Protein AF-A0A2D5QBN6-F1 (afdb_monomer_lite)

Radius of gyration: 26.97 Å; chains: 1; bounding box: 63×39×64 Å

pLDDT: mean 78.32, std 15.39, range [35.25, 95.5]

Structure (mmCIF, N/CA/C/O backbone):
data_AF-A0A2D5QBN6-F1
#
_entry.id   AF-A0A2D5QBN6-F1
#
loop_
_atom_site.group_PDB
_atom_site.id
_atom_site.type_symbol
_atom_site.label_atom_id
_atom_site.label_alt_id
_atom_site.label_comp_id
_atom_site.label_asym_id
_atom_site.label_entity_id
_atom_site.label_seq_id
_atom_site.pdbx_PDB_ins_code
_atom_site.Cartn_x
_atom_site.Cartn_y
_atom_site.Cartn_z
_atom_site.occupancy
_atom_site.B_iso_or_equiv
_atom_site.auth_seq_id
_atom_site.auth_comp_id
_atom_site.auth_asym_id
_atom_site.auth_atom_id
_atom_site.pdbx_PDB_model_num
ATOM 1 N N . MET A 1 1 ? -26.741 -2.143 -7.172 1.00 35.25 1 MET A N 1
ATOM 2 C CA . MET A 1 1 ? -25.968 -3.354 -6.833 1.00 35.25 1 MET A CA 1
ATOM 3 C C . MET A 1 1 ? -24.579 -2.890 -6.438 1.00 35.25 1 MET A C 1
ATOM 5 O O . MET A 1 1 ? -23.772 -2.605 -7.310 1.00 35.25 1 MET A O 1
ATOM 9 N N . VAL A 1 2 ? -24.356 -2.661 -5.142 1.00 39.91 2 VAL A N 1
ATOM 10 C CA . VAL A 1 2 ? -23.016 -2.366 -4.622 1.00 39.91 2 VAL A CA 1
ATOM 11 C C . VAL A 1 2 ? -22.296 -3.702 -4.619 1.00 39.91 2 VAL A C 1
ATOM 13 O O . VAL A 1 2 ? -22.690 -4.612 -3.897 1.00 39.91 2 VAL A O 1
ATOM 16 N N . ASN A 1 3 ? -21.333 -3.853 -5.523 1.00 41.06 3 ASN A N 1
ATOM 17 C CA . ASN A 1 3 ? -20.445 -4.998 -5.522 1.00 41.06 3 ASN A CA 1
ATOM 18 C C . ASN A 1 3 ? -19.573 -4.846 -4.276 1.00 41.06 3 ASN A C 1
ATOM 20 O O . ASN A 1 3 ? -18.602 -4.092 -4.293 1.00 41.06 3 ASN A O 1
ATOM 24 N N . THR A 1 4 ? -19.976 -5.485 -3.180 1.00 43.38 4 THR A N 1
ATOM 25 C CA . THR A 1 4 ? -19.120 -5.714 -2.023 1.00 43.38 4 THR A CA 1
ATOM 26 C C . THR A 1 4 ? -17.995 -6.603 -2.530 1.00 43.38 4 THR A C 1
ATOM 28 O O . THR A 1 4 ? -18.082 -7.828 -2.489 1.00 43.38 4 THR A O 1
ATOM 31 N N . GLN A 1 5 ? -16.965 -5.985 -3.116 1.00 42.16 5 GLN A N 1
ATOM 32 C CA . GLN A 1 5 ? -15.660 -6.610 -3.185 1.00 42.16 5 GLN A CA 1
ATOM 33 C C . GLN A 1 5 ? -15.402 -7.051 -1.752 1.00 42.16 5 GLN A C 1
ATOM 35 O O . GLN A 1 5 ? -15.425 -6.221 -0.847 1.00 42.16 5 GLN A O 1
ATOM 40 N N . SER A 1 6 ? -15.293 -8.357 -1.550 1.00 49.38 6 SER A N 1
ATOM 41 C CA . SER A 1 6 ? -14.799 -8.941 -0.319 1.00 49.38 6 SER A CA 1
ATOM 42 C C . SER A 1 6 ? -13.422 -8.331 -0.085 1.00 49.38 6 SER A C 1
ATOM 44 O O . SER A 1 6 ? -12.423 -8.804 -0.635 1.00 49.38 6 SER A O 1
ATOM 46 N N . ASP A 1 7 ? -13.391 -7.201 0.617 1.00 51.53 7 ASP A N 1
ATOM 47 C CA . ASP A 1 7 ? -12.175 -6.643 1.160 1.00 51.53 7 ASP A CA 1
ATOM 48 C C . ASP A 1 7 ? -11.579 -7.778 1.980 1.00 51.53 7 ASP A C 1
ATOM 50 O O . ASP A 1 7 ? -12.210 -8.314 2.888 1.00 51.53 7 ASP A O 1
ATOM 54 N N . PHE A 1 8 ? -10.420 -8.242 1.530 1.00 59.31 8 PHE A N 1
ATOM 55 C CA . PHE A 1 8 ? -9.675 -9.340 2.115 1.00 59.31 8 PHE A CA 1
ATOM 56 C C . PHE A 1 8 ? -9.167 -8.878 3.484 1.00 59.31 8 PHE A C 1
ATOM 58 O O . PHE A 1 8 ? -8.040 -8.404 3.621 1.00 59.31 8 PHE A O 1
ATOM 65 N N . ILE A 1 9 ? -10.063 -8.894 4.465 1.00 60.00 9 ILE A N 1
ATOM 66 C CA . ILE A 1 9 ? -9.784 -8.652 5.871 1.00 60.00 9 ILE A CA 1
ATOM 67 C C . ILE A 1 9 ? -9.379 -10.021 6.426 1.00 60.00 9 ILE A C 1
ATOM 69 O O . ILE A 1 9 ? -10.203 -10.932 6.414 1.00 60.00 9 ILE A O 1
ATOM 73 N N . PRO A 1 10 ? -8.116 -10.219 6.836 1.00 60.66 10 PRO A N 1
ATOM 74 C CA . PRO A 1 10 ? -7.700 -11.489 7.417 1.00 60.66 10 PRO A CA 1
ATOM 75 C C . PRO A 1 10 ? -8.444 -11.770 8.716 1.00 60.66 10 PRO A C 1
ATOM 77 O O . PRO A 1 10 ? -8.297 -11.022 9.688 1.00 60.66 10 PRO A O 1
ATOM 80 N N . GLU A 1 11 ? -9.140 -12.898 8.756 1.00 64.12 11 GLU A N 1
ATOM 81 C CA . GLU A 1 11 ? -9.871 -13.372 9.933 1.00 64.12 11 GLU A CA 1
ATOM 82 C C . GLU A 1 11 ? -8.925 -14.129 10.885 1.00 64.12 11 GLU A C 1
ATOM 84 O O . GLU A 1 11 ? -9.144 -14.170 12.094 1.00 64.12 11 GLU A O 1
ATOM 89 N N . SER A 1 12 ? -7.826 -14.700 10.362 1.00 75.19 12 SER A N 1
ATOM 90 C CA . SER A 1 12 ? -6.893 -15.532 11.138 1.00 75.19 12 SER A CA 1
ATOM 91 C C . SER A 1 12 ? -5.434 -15.030 11.139 1.00 75.19 12 SER A C 1
ATOM 93 O O . SER A 1 12 ? -4.965 -14.441 10.159 1.00 75.19 12 SER A O 1
ATOM 95 N N . PRO A 1 13 ? -4.648 -15.300 12.207 1.00 75.12 13 PRO A N 1
ATOM 96 C CA . PRO A 1 13 ? -3.222 -14.947 12.267 1.00 75.12 13 PRO A CA 1
ATOM 97 C C . PRO A 1 13 ? -2.380 -15.533 11.122 1.00 75.12 13 PRO A C 1
ATOM 99 O O . PRO A 1 13 ? -1.412 -14.914 10.682 1.00 75.12 13 PRO A O 1
ATOM 102 N N . VAL A 1 14 ? -2.758 -16.710 10.614 1.00 80.62 14 VAL A N 1
ATOM 103 C CA . VAL A 1 14 ? -2.061 -17.391 9.512 1.00 80.62 14 VAL A CA 1
ATOM 104 C C . VAL A 1 14 ? -2.250 -16.637 8.194 1.00 80.62 14 VAL A C 1
ATOM 106 O O . VAL A 1 14 ? -1.293 -16.469 7.441 1.00 80.62 14 VAL A O 1
ATOM 109 N N . GLU A 1 15 ? -3.448 -16.111 7.936 1.00 82.69 15 GLU A N 1
ATOM 110 C CA . GLU A 1 15 ? -3.724 -15.275 6.761 1.00 82.69 15 GLU A CA 1
ATOM 111 C C . GLU A 1 15 ? -2.982 -13.938 6.823 1.00 82.69 15 GLU A C 1
ATOM 113 O O . GLU A 1 15 ? -2.448 -13.487 5.809 1.00 82.69 15 GLU A O 1
ATOM 118 N N . LYS A 1 16 ? -2.875 -13.332 8.017 1.00 81.06 16 LYS A N 1
ATOM 119 C CA . LYS A 1 16 ? -2.063 -12.120 8.244 1.00 81.06 16 LYS A CA 1
ATOM 120 C C . LYS A 1 16 ? -0.600 -12.381 7.918 1.00 81.06 16 LYS A C 1
ATOM 122 O O . LYS A 1 16 ? 0.012 -11.625 7.166 1.00 81.06 16 LYS A O 1
ATOM 127 N N . PHE A 1 17 ? -0.055 -13.477 8.440 1.00 85.81 17 PHE A N 1
ATOM 128 C CA . PHE A 1 17 ? 1.324 -13.868 8.171 1.00 85.81 17 PHE A CA 1
ATOM 129 C C . PHE A 1 17 ? 1.548 -14.145 6.679 1.00 85.81 17 PHE A C 1
ATOM 131 O O . PHE A 1 17 ? 2.539 -13.693 6.107 1.00 85.81 17 PHE A O 1
ATOM 138 N N . GLY A 1 18 ? 0.590 -14.809 6.026 1.00 88.88 18 GLY A N 1
ATOM 139 C CA . GLY A 1 18 ? 0.583 -15.020 4.581 1.00 88.88 18 GLY A CA 1
ATOM 140 C C . GLY A 1 18 ? 0.608 -13.707 3.795 1.00 88.88 18 GLY A C 1
ATOM 141 O O . GLY A 1 18 ? 1.446 -13.542 2.914 1.00 88.88 18 GLY A O 1
ATOM 142 N N . MET A 1 19 ? -0.240 -12.737 4.144 1.00 87.50 19 MET A N 1
ATOM 143 C CA . MET A 1 19 ? -0.250 -11.409 3.517 1.00 87.50 19 MET A CA 1
ATOM 144 C C . MET A 1 19 ? 1.044 -10.637 3.702 1.00 87.50 19 MET A C 1
ATOM 146 O O . MET A 1 19 ? 1.518 -10.017 2.753 1.00 87.50 19 MET A O 1
ATOM 150 N N . ILE A 1 20 ? 1.618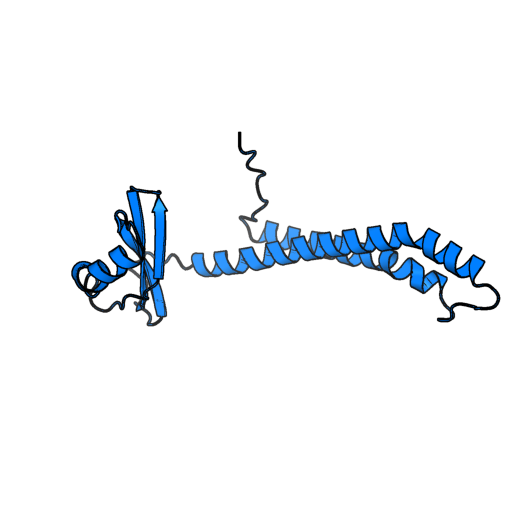 -10.670 4.904 1.00 90.38 20 ILE A N 1
ATOM 151 C CA . ILE A 1 20 ? 2.890 -10.006 5.189 1.00 90.38 20 ILE A CA 1
ATOM 152 C C . ILE A 1 20 ? 4.005 -10.655 4.365 1.00 90.38 20 ILE A C 1
ATOM 154 O O . ILE A 1 20 ? 4.790 -9.944 3.741 1.00 90.38 20 ILE A O 1
ATOM 158 N N . LEU A 1 21 ? 4.049 -11.988 4.298 1.00 93.50 21 LEU A N 1
ATOM 159 C CA . LEU A 1 21 ? 5.055 -12.726 3.536 1.00 93.50 21 LEU A CA 1
ATOM 160 C C . LEU A 1 21 ? 4.921 -12.477 2.029 1.00 93.50 21 LEU A C 1
ATOM 162 O O . LEU A 1 21 ? 5.913 -12.176 1.368 1.00 93.50 21 LEU A O 1
ATOM 166 N N . VAL A 1 22 ? 3.706 -12.548 1.481 1.00 92.56 22 VAL A N 1
ATOM 167 C CA . VAL A 1 22 ? 3.451 -12.266 0.060 1.00 92.56 22 VAL A CA 1
ATOM 168 C C . VAL A 1 22 ? 3.701 -10.786 -0.258 1.00 92.56 22 VAL A C 1
ATOM 170 O O . VAL A 1 22 ? 4.269 -10.465 -1.301 1.00 92.56 22 VAL A O 1
ATOM 173 N N . GLY A 1 23 ? 3.346 -9.870 0.644 1.00 92.94 23 GLY A N 1
ATOM 174 C CA . GLY A 1 23 ? 3.647 -8.446 0.509 1.00 92.94 23 GLY A CA 1
ATOM 175 C C . GLY A 1 23 ? 5.151 -8.168 0.501 1.00 92.94 23 GLY A C 1
ATOM 176 O O . GLY A 1 23 ? 5.634 -7.434 -0.362 1.00 92.94 23 GLY A O 1
ATOM 177 N N . LEU A 1 24 ? 5.907 -8.816 1.393 1.00 94.62 24 LEU A N 1
ATOM 178 C CA . LEU A 1 24 ? 7.368 -8.740 1.435 1.00 94.62 24 LEU A CA 1
ATOM 179 C C . LEU A 1 24 ? 7.994 -9.335 0.171 1.00 94.62 24 LEU A C 1
ATOM 181 O O . LEU A 1 24 ? 8.940 -8.766 -0.365 1.00 94.62 24 LEU A O 1
ATOM 185 N N . PHE A 1 25 ? 7.447 -10.439 -0.342 1.00 94.12 25 PHE A N 1
ATOM 186 C CA . PHE A 1 25 ? 7.868 -11.022 -1.612 1.00 94.12 25 PHE A CA 1
ATOM 187 C C . PHE A 1 25 ? 7.718 -10.024 -2.766 1.00 94.12 25 PHE A C 1
ATOM 189 O O . PHE A 1 25 ? 8.693 -9.768 -3.468 1.00 94.12 25 PHE A O 1
ATOM 196 N N . PHE A 1 26 ? 6.542 -9.410 -2.937 1.00 94.12 26 PHE A N 1
ATOM 197 C CA . PHE A 1 26 ? 6.320 -8.429 -4.007 1.00 94.12 26 PHE A CA 1
ATOM 198 C C . PHE A 1 26 ? 7.173 -7.171 -3.850 1.00 94.12 26 PHE A C 1
ATOM 200 O O . PHE A 1 26 ? 7.673 -6.647 -4.845 1.00 94.12 26 PHE A O 1
ATOM 207 N N . PHE A 1 27 ? 7.382 -6.716 -2.614 1.00 94.81 27 PHE A N 1
ATOM 208 C CA . PHE A 1 27 ? 8.277 -5.602 -2.323 1.00 94.81 27 PHE A CA 1
ATOM 209 C C . PHE A 1 27 ? 9.721 -5.936 -2.721 1.00 94.81 27 PHE A C 1
ATOM 211 O O . PHE A 1 27 ? 10.318 -5.268 -3.558 1.00 94.81 27 PHE A O 1
ATOM 218 N N . CYS A 1 28 ? 10.275 -7.039 -2.221 1.00 94.50 28 CYS A N 1
ATOM 219 C CA . CYS A 1 28 ? 11.638 -7.446 -2.558 1.00 94.50 28 CYS A CA 1
ATOM 220 C C . CYS A 1 28 ? 11.809 -7.740 -4.057 1.00 94.50 28 CYS A C 1
ATOM 222 O O . CYS A 1 28 ? 12.850 -7.422 -4.630 1.00 94.50 28 CYS A O 1
ATOM 224 N N . PHE A 1 29 ? 10.788 -8.300 -4.708 1.00 92.69 29 PHE A N 1
ATOM 225 C CA . PHE A 1 29 ? 10.795 -8.551 -6.146 1.00 92.69 29 PHE A CA 1
ATOM 226 C C . PHE A 1 29 ? 10.733 -7.255 -6.974 1.00 92.69 29 PHE A C 1
ATOM 228 O O . PHE A 1 29 ? 11.269 -7.218 -8.077 1.00 92.69 29 PHE A O 1
ATOM 235 N N . GLY A 1 30 ? 10.150 -6.173 -6.447 1.00 93.06 30 GLY A N 1
ATOM 236 C CA . GLY A 1 30 ? 10.104 -4.853 -7.086 1.00 93.06 30 GLY A CA 1
ATOM 237 C C . GLY A 1 30 ? 11.442 -4.106 -7.108 1.00 93.06 30 GLY A C 1
ATOM 238 O O . GLY A 1 30 ? 11.717 -3.359 -8.052 1.00 93.06 30 GLY A O 1
ATOM 239 N N . LEU A 1 31 ? 12.304 -4.333 -6.113 1.00 93.44 31 LEU A N 1
ATOM 240 C CA . LEU A 1 31 ? 13.605 -3.666 -5.968 1.00 93.44 31 LEU A CA 1
ATOM 241 C C . LEU A 1 31 ? 14.533 -3.758 -7.197 1.00 93.44 31 LEU A C 1
ATOM 243 O O . LEU A 1 31 ? 14.992 -2.702 -7.649 1.00 93.44 31 LEU A O 1
ATOM 247 N N . PRO A 1 32 ? 14.811 -4.938 -7.790 1.00 92.12 32 PRO A N 1
ATOM 248 C CA . PRO A 1 32 ? 15.677 -5.025 -8.967 1.00 92.12 32 PRO A CA 1
ATOM 249 C C . PRO A 1 32 ? 15.153 -4.188 -10.139 1.00 92.12 32 PRO A C 1
ATOM 251 O O . PRO A 1 32 ? 15.938 -3.520 -10.805 1.00 92.12 32 PRO A O 1
ATOM 254 N N . PHE A 1 33 ? 13.833 -4.137 -10.343 1.00 92.25 33 PHE A N 1
ATOM 255 C CA . PHE A 1 33 ? 13.214 -3.333 -11.400 1.00 92.25 33 PHE A CA 1
ATOM 256 C C . PHE A 1 33 ? 13.335 -1.828 -11.146 1.00 92.25 33 PHE A C 1
ATOM 258 O O . PHE A 1 33 ? 13.608 -1.065 -12.072 1.00 92.25 33 PHE A O 1
ATOM 265 N N . THR A 1 34 ? 13.215 -1.390 -9.889 1.00 93.06 34 THR A N 1
ATOM 266 C CA . THR A 1 34 ? 13.467 0.017 -9.530 1.00 93.06 34 THR A CA 1
ATOM 267 C C . THR A 1 34 ? 14.932 0.428 -9.660 1.00 93.06 34 THR A C 1
ATOM 269 O O . THR A 1 34 ? 15.218 1.609 -9.841 1.00 93.06 34 THR A O 1
ATOM 272 N N . MET A 1 35 ? 15.859 -0.533 -9.622 1.00 91.25 35 MET A N 1
ATOM 273 C CA . MET A 1 35 ? 17.293 -0.283 -9.776 1.00 91.25 35 MET A CA 1
ATOM 274 C C . MET A 1 35 ? 17.762 -0.268 -11.237 1.00 91.25 35 MET A C 1
ATOM 276 O O . MET A 1 35 ? 18.868 0.199 -11.494 1.00 91.25 35 MET A O 1
ATOM 280 N N . VAL A 1 36 ? 16.945 -0.707 -12.206 1.00 89.81 36 VAL A N 1
ATOM 281 C CA . VAL A 1 36 ? 17.327 -0.784 -13.634 1.00 89.81 36 VAL A CA 1
ATOM 282 C C . VAL A 1 36 ? 17.893 0.533 -14.185 1.00 89.81 36 VAL A C 1
ATOM 284 O O . VAL A 1 36 ? 18.964 0.489 -14.793 1.00 89.81 36 VAL A O 1
ATOM 287 N N . PRO A 1 37 ? 17.271 1.711 -13.961 1.00 85.44 37 PRO A N 1
ATOM 288 C CA . PRO A 1 37 ? 17.844 2.973 -14.427 1.00 85.44 37 PRO A CA 1
ATOM 289 C C . PRO A 1 37 ? 19.229 3.244 -13.827 1.00 85.44 37 PRO A C 1
ATOM 291 O O . PRO A 1 37 ? 20.126 3.693 -14.527 1.00 85.44 37 PRO A O 1
ATOM 294 N N . PHE A 1 38 ? 19.431 2.917 -12.550 1.00 84.56 38 PHE A N 1
ATOM 295 C CA . PHE A 1 38 ? 20.693 3.140 -11.844 1.00 84.56 38 PHE A CA 1
ATOM 296 C C . PHE A 1 38 ? 21.788 2.153 -12.267 1.00 84.56 38 PHE A C 1
ATOM 298 O O . PHE A 1 38 ? 22.948 2.535 -12.376 1.00 84.56 38 PHE A O 1
ATOM 305 N N . MET A 1 39 ? 21.422 0.906 -12.571 1.00 85.06 39 MET A N 1
ATOM 306 C CA . MET A 1 39 ? 22.342 -0.102 -13.109 1.00 85.06 39 MET A CA 1
ATOM 307 C C . MET A 1 39 ? 22.818 0.255 -14.521 1.00 85.06 39 MET A C 1
ATOM 309 O O . MET A 1 39 ? 23.986 0.057 -14.846 1.00 85.06 39 MET A O 1
ATOM 313 N N . LEU A 1 40 ? 21.932 0.816 -15.351 1.00 81.06 40 LEU A N 1
ATOM 314 C CA . LEU A 1 40 ? 22.287 1.317 -16.683 1.00 81.06 40 LEU A CA 1
ATOM 315 C C . LEU A 1 40 ? 23.170 2.569 -16.621 1.00 81.06 40 LEU A C 1
ATOM 317 O O . LEU A 1 40 ? 23.988 2.791 -17.509 1.00 81.06 40 LEU A O 1
ATOM 321 N N . LEU A 1 41 ? 23.033 3.361 -15.558 1.00 74.75 41 LEU A N 1
ATOM 322 C CA . LEU A 1 41 ? 23.790 4.586 -15.308 1.00 74.75 41 LEU A CA 1
ATOM 323 C C . LEU A 1 41 ? 25.025 4.348 -14.418 1.00 74.75 41 LEU A C 1
ATOM 325 O O . LEU A 1 41 ? 25.417 5.257 -13.701 1.00 74.75 41 LEU A O 1
ATOM 329 N N . SER A 1 42 ? 25.655 3.164 -14.436 1.00 63.69 42 SER A N 1
ATOM 330 C CA . SER A 1 42 ? 26.723 2.745 -13.498 1.00 63.69 42 SER A CA 1
ATOM 331 C C . SER A 1 42 ? 27.908 3.721 -13.292 1.00 63.69 42 SER A C 1
ATOM 333 O O . SER A 1 42 ? 28.647 3.538 -12.326 1.00 63.69 42 SER A O 1
ATOM 335 N N . SER A 1 43 ? 28.124 4.739 -14.139 1.00 60.16 43 SER A N 1
ATOM 336 C CA . SER A 1 43 ? 29.125 5.804 -13.912 1.00 60.16 43 SER A CA 1
ATOM 337 C C . SER A 1 43 ? 28.591 7.031 -13.147 1.00 60.16 43 SER A C 1
ATOM 339 O O . SER A 1 43 ? 29.355 7.938 -12.831 1.00 60.16 43 SER A O 1
ATOM 341 N N . GLY A 1 44 ? 27.292 7.080 -12.838 1.00 58.88 44 GLY A N 1
ATOM 342 C CA . GLY A 1 44 ? 26.635 8.135 -12.061 1.00 58.88 44 GLY A CA 1
ATOM 343 C C . GLY A 1 44 ? 26.483 9.481 -12.776 1.00 58.88 44 GLY A C 1
ATOM 344 O O . GLY A 1 44 ? 25.917 10.406 -12.195 1.00 58.88 44 GLY A O 1
ATOM 345 N N . ALA A 1 45 ? 26.954 9.606 -14.018 1.00 63.38 45 ALA A N 1
ATOM 346 C CA . ALA A 1 45 ? 26.925 10.850 -14.775 1.00 63.38 45 ALA A CA 1
ATOM 347 C C . ALA A 1 45 ? 26.081 10.702 -16.045 1.00 63.38 45 ALA A C 1
ATOM 349 O O . ALA A 1 45 ? 26.267 9.775 -16.834 1.00 63.38 45 ALA A O 1
ATOM 350 N N . PHE A 1 46 ? 25.168 11.652 -16.256 1.00 67.50 46 PHE A N 1
ATOM 351 C CA . PHE A 1 46 ? 24.625 11.900 -17.585 1.00 67.50 46 PHE A CA 1
ATOM 352 C C . PHE A 1 46 ? 25.762 12.449 -18.430 1.00 67.50 46 PHE A C 1
ATOM 354 O O . PHE A 1 46 ? 26.240 13.556 -18.184 1.00 67.50 46 PHE A O 1
ATOM 361 N N . ASP A 1 47 ? 26.219 11.650 -19.382 1.00 69.06 47 ASP A N 1
ATOM 362 C CA . ASP A 1 47 ? 27.270 12.069 -20.288 1.00 69.06 47 ASP A CA 1
ATOM 363 C C . ASP A 1 47 ? 26.686 13.137 -21.221 1.00 69.06 47 ASP A C 1
ATOM 365 O O . ASP A 1 47 ? 25.848 12.845 -22.076 1.00 69.06 47 ASP A O 1
ATOM 369 N N . ILE A 1 48 ? 27.038 14.404 -20.988 1.00 69.38 48 ILE A N 1
ATOM 370 C CA . ILE A 1 48 ? 26.467 15.555 -21.708 1.00 69.38 48 ILE A CA 1
ATOM 371 C C . ILE A 1 48 ? 26.863 15.490 -23.192 1.00 69.38 48 ILE A C 1
ATOM 373 O O . ILE A 1 48 ? 26.090 15.908 -24.055 1.00 69.38 48 ILE A O 1
ATOM 377 N N . ASP A 1 49 ? 28.004 14.863 -23.486 1.00 76.62 49 ASP A N 1
ATOM 378 C CA . ASP A 1 49 ? 28.494 14.618 -24.841 1.00 76.62 49 ASP A CA 1
ATOM 379 C C . ASP A 1 49 ? 27.674 13.532 -25.574 1.00 76.62 49 ASP A C 1
ATOM 381 O O . ASP A 1 49 ? 27.604 13.526 -26.803 1.00 76.62 49 ASP A O 1
ATOM 385 N N . TYR A 1 50 ? 26.968 12.660 -24.835 1.00 76.94 50 TYR A N 1
ATOM 386 C CA . TYR A 1 50 ? 26.113 11.579 -25.356 1.00 76.94 50 TYR A CA 1
ATOM 387 C C . TYR A 1 50 ? 24.679 11.625 -24.804 1.00 76.94 50 TYR A C 1
ATOM 389 O O . TYR A 1 50 ? 23.993 10.603 -24.695 1.00 76.94 50 TYR A O 1
ATOM 397 N N . LEU A 1 51 ? 24.189 12.833 -24.516 1.00 79.75 51 LEU A N 1
ATOM 398 C CA . LEU A 1 51 ? 22.911 13.092 -23.849 1.00 79.75 51 LEU A CA 1
ATOM 399 C C . LEU A 1 51 ? 21.717 12.393 -24.522 1.00 79.75 51 LEU A C 1
ATOM 401 O O . LEU A 1 51 ? 20.830 11.876 -23.843 1.00 79.75 51 LEU A O 1
ATOM 405 N N . GLY A 1 52 ? 21.717 12.308 -25.857 1.00 83.81 52 GLY A N 1
ATOM 406 C CA . GLY A 1 52 ? 20.677 11.603 -26.612 1.00 83.81 52 GLY A CA 1
ATOM 407 C C . GLY A 1 52 ? 20.611 10.101 -26.312 1.00 83.81 52 GLY A C 1
ATOM 408 O O . GLY A 1 52 ? 19.521 9.552 -26.161 1.00 83.81 52 GLY A O 1
ATOM 409 N N . VAL A 1 53 ? 21.763 9.439 -26.164 1.00 82.44 53 VAL A N 1
ATOM 410 C CA . VAL A 1 53 ? 21.839 8.001 -25.861 1.00 82.44 53 VAL A CA 1
ATOM 411 C C . VAL A 1 53 ? 21.449 7.744 -24.405 1.00 82.44 53 VAL A C 1
ATOM 413 O O . VAL A 1 53 ? 20.682 6.823 -24.132 1.00 82.44 53 VAL A O 1
ATOM 416 N N . SER A 1 54 ? 21.891 8.589 -23.469 1.00 81.12 54 SER A N 1
ATOM 417 C CA . SER A 1 54 ? 21.530 8.465 -22.050 1.00 81.12 54 SER A CA 1
ATOM 418 C C . SER A 1 54 ? 20.030 8.662 -21.805 1.00 81.12 54 SER A C 1
ATOM 420 O O . SER A 1 54 ? 19.420 7.881 -21.074 1.00 81.12 54 SER A O 1
ATOM 422 N N . ILE A 1 55 ? 19.409 9.659 -22.446 1.00 85.94 55 ILE A N 1
ATOM 423 C CA . ILE A 1 55 ? 17.958 9.891 -22.351 1.00 85.94 55 ILE A CA 1
ATOM 424 C C . ILE A 1 55 ? 17.179 8.737 -22.984 1.00 85.94 55 ILE A C 1
ATOM 426 O O . ILE A 1 55 ? 16.178 8.298 -22.420 1.00 85.94 55 ILE A O 1
ATOM 430 N N . PHE A 1 56 ? 17.642 8.210 -24.121 1.00 87.19 56 PHE A N 1
ATOM 431 C CA . PHE A 1 56 ? 17.022 7.050 -24.759 1.00 87.19 56 PHE A CA 1
ATOM 432 C C . PHE A 1 56 ? 17.045 5.811 -23.849 1.00 87.19 56 PHE A C 1
ATOM 434 O O . PHE A 1 56 ? 16.015 5.165 -23.664 1.00 87.19 56 PHE A O 1
ATOM 441 N N . MET A 1 57 ? 18.183 5.516 -23.216 1.00 87.75 57 MET A N 1
ATOM 442 C CA . MET A 1 57 ? 18.308 4.387 -22.285 1.00 87.75 57 MET A CA 1
ATOM 443 C C . MET A 1 57 ? 17.458 4.584 -21.022 1.00 87.75 57 MET A C 1
ATOM 445 O O . MET A 1 57 ? 16.833 3.636 -20.549 1.00 87.75 57 MET A O 1
ATOM 449 N N . LEU A 1 58 ? 17.360 5.816 -20.508 1.00 87.81 58 LEU A N 1
ATOM 450 C CA . LEU A 1 58 ? 16.476 6.155 -19.388 1.00 87.81 58 LEU A CA 1
ATOM 451 C C . LEU A 1 58 ? 14.994 5.968 -19.752 1.00 87.81 58 LEU A C 1
ATOM 453 O O . LEU A 1 58 ? 14.231 5.399 -18.971 1.00 87.81 58 LEU A O 1
ATOM 457 N N . ALA A 1 59 ? 14.587 6.408 -20.945 1.00 90.44 59 ALA A N 1
ATOM 458 C CA . ALA A 1 59 ? 13.230 6.218 -21.450 1.00 90.44 59 ALA A CA 1
ATOM 459 C C . ALA A 1 59 ? 12.902 4.728 -21.635 1.00 90.44 59 ALA A C 1
ATOM 461 O O . ALA A 1 59 ? 11.814 4.286 -21.272 1.00 90.44 59 ALA A O 1
ATOM 462 N N . PHE A 1 60 ? 13.862 3.938 -22.118 1.00 89.31 60 PHE A N 1
ATOM 463 C CA . PHE A 1 60 ? 13.733 2.486 -22.236 1.00 89.31 60 PHE A CA 1
ATOM 464 C C . PHE A 1 60 ? 13.659 1.775 -20.871 1.00 89.31 60 PHE A C 1
ATOM 466 O O . PHE A 1 60 ? 12.942 0.787 -20.723 1.00 89.31 60 PHE A O 1
ATOM 473 N N . ALA A 1 61 ? 14.345 2.295 -19.850 1.00 91.19 61 ALA A N 1
ATOM 474 C CA . ALA A 1 61 ? 14.300 1.781 -18.480 1.00 91.19 61 ALA A CA 1
ATOM 475 C C . ALA A 1 61 ? 13.022 2.177 -17.713 1.00 91.19 61 ALA A C 1
ATOM 477 O O . ALA A 1 61 ? 12.632 1.497 -16.761 1.00 91.19 61 ALA A O 1
ATOM 478 N N . SER A 1 62 ? 12.355 3.261 -18.124 1.00 91.19 62 SER A N 1
ATOM 479 C CA . SER A 1 62 ? 11.136 3.795 -17.504 1.00 91.19 62 SER A CA 1
ATOM 480 C C . SER A 1 62 ? 10.016 2.762 -17.276 1.00 91.19 62 SER A C 1
ATOM 482 O O . SER A 1 62 ? 9.521 2.698 -16.147 1.00 91.19 62 SER A O 1
ATOM 484 N N . PRO A 1 63 ? 9.624 1.904 -18.245 1.00 92.06 63 PRO A N 1
ATOM 485 C CA . PRO A 1 63 ? 8.596 0.887 -18.007 1.00 92.06 63 PRO A CA 1
ATOM 486 C C . PRO A 1 63 ? 8.968 -0.100 -16.892 1.00 92.06 63 PRO A C 1
ATOM 488 O O . PRO A 1 63 ? 8.107 -0.472 -16.096 1.00 92.06 63 PRO A O 1
ATOM 491 N N . PHE A 1 64 ? 10.243 -0.483 -16.777 1.00 92.00 64 PHE A N 1
ATOM 492 C CA . PHE A 1 64 ? 10.717 -1.359 -15.702 1.00 92.00 64 PHE A CA 1
ATOM 493 C C . PHE A 1 64 ? 10.703 -0.641 -14.355 1.00 92.00 64 PHE A C 1
ATOM 495 O O . PHE A 1 64 ? 10.248 -1.200 -13.361 1.00 92.00 64 PHE A O 1
ATOM 502 N N . PHE A 1 65 ? 11.122 0.622 -14.328 1.00 93.56 65 PHE A N 1
ATOM 503 C CA . PHE A 1 65 ? 11.087 1.440 -13.122 1.00 93.56 65 PHE A CA 1
ATOM 504 C C . PHE A 1 65 ? 9.659 1.626 -12.590 1.00 93.56 65 PHE A C 1
ATOM 506 O O . PHE A 1 65 ? 9.412 1.404 -11.404 1.00 93.56 65 PHE A O 1
ATOM 513 N N . LEU A 1 66 ? 8.701 1.959 -13.464 1.00 94.94 66 LEU A N 1
ATOM 514 C CA . LEU A 1 66 ? 7.290 2.064 -13.084 1.00 94.94 66 LEU A CA 1
ATOM 515 C C . LEU A 1 66 ? 6.723 0.723 -12.612 1.00 94.94 66 LEU A C 1
ATOM 517 O O . LEU A 1 66 ? 6.01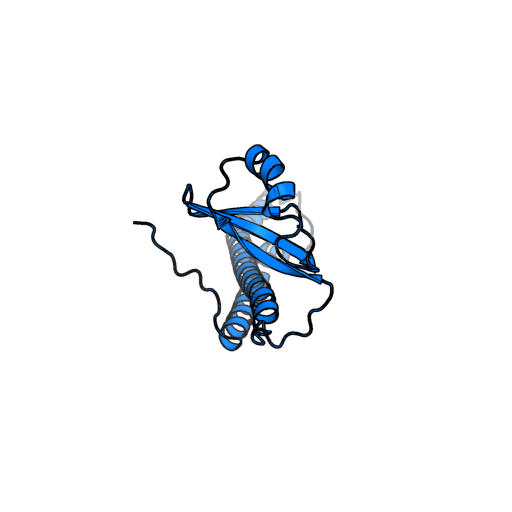6 0.691 -11.607 1.00 94.94 66 LEU A O 1
ATOM 521 N N . ALA A 1 67 ? 7.047 -0.379 -13.296 1.00 94.94 67 ALA A N 1
ATOM 522 C CA . ALA A 1 67 ? 6.628 -1.712 -12.870 1.00 94.94 67 ALA A CA 1
ATOM 523 C C . ALA A 1 67 ? 7.189 -2.063 -11.481 1.00 94.94 67 ALA A C 1
ATOM 525 O O . ALA A 1 67 ? 6.454 -2.553 -10.624 1.00 94.94 67 ALA A O 1
ATOM 526 N N . GLY A 1 68 ? 8.460 -1.745 -11.221 1.00 94.75 68 GLY A N 1
ATOM 527 C CA . GLY A 1 68 ? 9.098 -1.922 -9.918 1.00 94.75 68 GLY A CA 1
ATOM 528 C C . GLY A 1 68 ? 8.432 -1.099 -8.816 1.00 94.75 68 GLY A C 1
ATOM 529 O O . GLY A 1 68 ? 8.112 -1.640 -7.759 1.00 94.75 68 GLY A O 1
ATOM 530 N N . ILE A 1 69 ? 8.147 0.186 -9.066 1.00 95.38 69 ILE A N 1
ATOM 531 C CA . ILE A 1 69 ? 7.393 1.036 -8.128 1.00 95.38 69 ILE A CA 1
ATOM 532 C C . ILE A 1 69 ? 5.999 0.458 -7.873 1.00 95.38 69 ILE A C 1
ATOM 534 O O . ILE A 1 69 ? 5.562 0.415 -6.724 1.00 95.38 69 ILE A O 1
ATOM 538 N N . GLY A 1 70 ? 5.316 -0.018 -8.915 1.00 95.31 70 GLY A N 1
ATOM 539 C CA . GLY A 1 70 ? 4.008 -0.656 -8.795 1.00 95.31 70 GLY A CA 1
ATOM 540 C C . GLY A 1 70 ? 4.039 -1.884 -7.883 1.00 95.31 70 GLY A C 1
ATOM 541 O O . GLY A 1 70 ? 3.200 -2.005 -6.991 1.00 95.31 70 GLY A O 1
ATOM 542 N N . MET A 1 71 ? 5.039 -2.754 -8.045 1.00 95.19 71 MET A N 1
ATOM 543 C CA . MET A 1 71 ? 5.215 -3.945 -7.206 1.00 95.19 71 MET A CA 1
ATOM 544 C C . MET A 1 71 ? 5.589 -3.595 -5.761 1.00 95.19 71 MET A C 1
ATOM 546 O O . MET A 1 71 ? 5.005 -4.151 -4.831 1.00 95.19 71 MET A O 1
ATOM 550 N N . ASN A 1 72 ? 6.470 -2.611 -5.556 1.00 95.50 72 ASN A N 1
ATOM 551 C CA . ASN A 1 72 ? 6.805 -2.097 -4.225 1.00 95.50 72 ASN A CA 1
ATOM 552 C C . ASN A 1 72 ? 5.579 -1.519 -3.511 1.00 95.50 72 ASN A C 1
ATOM 554 O O . ASN A 1 72 ? 5.334 -1.823 -2.346 1.00 95.50 72 ASN A O 1
ATOM 558 N N . PHE A 1 73 ? 4.779 -0.718 -4.217 1.00 94.88 73 PHE A N 1
ATOM 559 C CA . PHE A 1 73 ? 3.554 -0.131 -3.688 1.00 94.88 73 PHE A CA 1
ATOM 560 C C . PHE A 1 73 ? 2.507 -1.191 -3.344 1.00 94.88 73 PHE A C 1
ATOM 562 O O . PHE A 1 73 ? 1.883 -1.116 -2.285 1.00 94.88 73 PHE A O 1
ATOM 569 N N . MET A 1 74 ? 2.326 -2.189 -4.213 1.00 92.94 74 MET A N 1
ATOM 570 C CA . MET A 1 74 ? 1.409 -3.301 -3.971 1.00 92.94 74 MET A CA 1
ATOM 571 C C . MET A 1 74 ? 1.848 -4.129 -2.756 1.00 92.94 74 MET A C 1
ATOM 573 O O . MET A 1 74 ? 1.021 -4.418 -1.891 1.00 92.94 74 MET A O 1
ATOM 577 N N . GLY A 1 75 ? 3.143 -4.438 -2.642 1.00 92.06 75 GLY A N 1
ATOM 578 C CA . GLY A 1 75 ? 3.710 -5.144 -1.494 1.00 92.06 75 GLY A CA 1
ATOM 579 C C . GLY A 1 75 ? 3.525 -4.379 -0.182 1.00 92.06 75 GLY A C 1
ATOM 580 O O . GLY A 1 75 ? 3.006 -4.930 0.790 1.00 92.06 75 GLY A O 1
ATOM 581 N N . LEU A 1 76 ? 3.850 -3.081 -0.176 1.00 92.38 76 LEU A N 1
ATOM 582 C CA . LEU A 1 76 ? 3.714 -2.231 1.007 1.00 92.38 76 LEU A CA 1
ATOM 583 C C . LEU A 1 76 ? 2.249 -2.073 1.426 1.00 92.38 76 LEU A C 1
ATOM 585 O O . LEU A 1 76 ? 1.938 -2.182 2.607 1.00 92.38 76 LEU A O 1
ATOM 589 N N . ARG A 1 77 ? 1.329 -1.892 0.468 1.00 89.81 77 ARG A N 1
ATOM 590 C CA . ARG A 1 77 ? -0.110 -1.809 0.757 1.00 89.81 77 ARG A CA 1
ATOM 591 C C . ARG A 1 77 ? -0.656 -3.076 1.404 1.00 89.81 77 ARG A C 1
ATOM 593 O O . ARG A 1 77 ? -1.493 -2.963 2.299 1.00 89.81 77 ARG A O 1
ATOM 600 N N . MET A 1 78 ? -0.207 -4.256 0.972 1.00 88.81 78 MET A N 1
ATOM 601 C CA . MET A 1 78 ? -0.630 -5.514 1.593 1.00 88.81 78 MET A CA 1
ATOM 602 C C . MET A 1 78 ? -0.116 -5.641 3.028 1.00 88.81 78 MET A C 1
ATOM 604 O O . MET A 1 78 ? -0.888 -5.994 3.916 1.00 88.81 78 MET A O 1
ATOM 608 N N . ILE A 1 79 ? 1.142 -5.267 3.280 1.00 90.12 79 ILE A N 1
ATOM 609 C CA . ILE A 1 79 ? 1.712 -5.260 4.635 1.00 90.12 79 ILE A CA 1
ATOM 610 C C . ILE A 1 79 ? 0.974 -4.253 5.528 1.00 90.12 79 ILE A C 1
ATOM 612 O O . ILE A 1 79 ? 0.564 -4.599 6.632 1.00 90.12 79 ILE A O 1
ATOM 616 N N . SER A 1 80 ? 0.744 -3.027 5.047 1.00 86.19 80 SER A N 1
ATOM 617 C CA . SER A 1 80 ? 0.045 -1.990 5.814 1.00 86.19 80 SER A CA 1
ATOM 618 C C . SER A 1 80 ? -1.369 -2.412 6.203 1.00 86.19 80 SER A C 1
ATOM 620 O O . SER A 1 80 ? -1.762 -2.216 7.349 1.00 86.19 80 SER A O 1
ATOM 622 N N . ARG A 1 81 ? -2.129 -3.026 5.284 1.00 80.88 81 ARG A N 1
ATOM 623 C CA . ARG A 1 81 ? -3.475 -3.529 5.604 1.00 80.88 81 ARG A CA 1
ATOM 624 C C . ARG A 1 81 ? -3.434 -4.664 6.629 1.00 80.88 81 ARG A C 1
ATOM 626 O O . ARG A 1 81 ? -4.233 -4.652 7.557 1.00 80.88 81 ARG A O 1
ATOM 633 N N . ALA A 1 82 ? -2.484 -5.593 6.512 1.00 82.06 82 ALA A N 1
ATOM 634 C CA . ALA A 1 82 ? -2.346 -6.693 7.466 1.00 82.06 82 ALA A CA 1
ATOM 635 C C . ALA A 1 82 ? -2.007 -6.213 8.891 1.00 82.06 82 ALA A C 1
ATOM 637 O O . ALA A 1 82 ? -2.517 -6.779 9.859 1.00 82.06 82 ALA A O 1
ATOM 638 N N . ILE A 1 83 ? -1.184 -5.164 9.022 1.00 78.81 83 ILE A N 1
ATOM 639 C CA . ILE A 1 83 ? -0.815 -4.581 10.321 1.00 78.81 83 ILE A CA 1
ATOM 640 C C . ILE A 1 83 ? -2.004 -3.850 10.955 1.0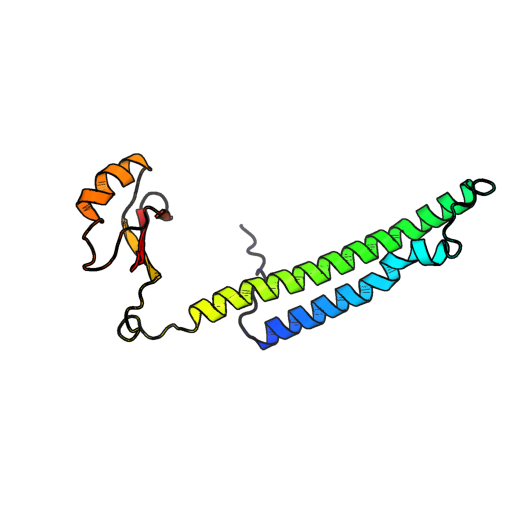0 78.81 83 ILE A C 1
ATOM 642 O O . ILE A 1 83 ? -2.325 -4.130 12.107 1.00 78.81 83 ILE A O 1
ATOM 646 N N . ILE A 1 84 ? -2.705 -2.986 10.214 1.00 74.62 84 ILE A N 1
ATOM 647 C CA . ILE A 1 84 ? -3.838 -2.208 10.755 1.00 74.62 84 ILE A CA 1
ATOM 648 C C . ILE A 1 84 ? -4.947 -3.141 11.275 1.00 74.62 84 ILE A C 1
ATOM 650 O O . ILE A 1 84 ? -5.450 -2.955 12.374 1.00 74.62 84 ILE A O 1
ATOM 654 N N . THR A 1 85 ? -5.258 -4.224 10.555 1.00 63.31 85 THR A N 1
ATOM 655 C CA . THR A 1 85 ? -6.231 -5.233 11.016 1.00 63.31 85 THR A CA 1
ATOM 656 C C . THR A 1 85 ? -5.742 -6.058 12.220 1.00 63.31 85 THR A C 1
ATOM 658 O O . THR A 1 85 ? -6.538 -6.712 12.894 1.00 63.31 85 THR A O 1
ATOM 661 N N . SER A 1 86 ? -4.436 -6.122 12.501 1.00 57.03 86 SER A N 1
ATOM 662 C CA . SER A 1 86 ? -3.924 -6.838 13.681 1.00 57.03 86 SER A CA 1
ATOM 663 C C . SER A 1 86 ? -4.194 -6.088 14.986 1.00 57.03 86 SER A C 1
ATOM 665 O O . SER A 1 86 ? -4.606 -6.721 15.957 1.00 57.03 86 SER A O 1
ATOM 667 N N . GLU A 1 87 ? -4.080 -4.761 14.968 1.00 60.28 87 GLU A N 1
ATOM 668 C CA . GLU A 1 87 ? -4.312 -3.892 16.124 1.00 60.28 87 GLU A CA 1
ATOM 669 C C . GLU A 1 87 ? -5.767 -3.992 16.616 1.00 60.28 87 GLU A C 1
ATOM 671 O O . GLU A 1 87 ? -5.998 -4.318 17.779 1.00 60.28 87 GLU A O 1
ATOM 676 N N . ASP A 1 88 ? -6.744 -3.898 15.708 1.00 54.56 88 ASP A N 1
ATOM 677 C CA . ASP A 1 88 ? -8.174 -4.014 16.044 1.00 54.56 88 ASP A CA 1
ATOM 678 C C . ASP A 1 88 ? -8.550 -5.391 16.618 1.00 54.56 88 ASP A C 1
ATOM 680 O O . ASP A 1 88 ? -9.380 -5.498 17.519 1.00 54.56 88 ASP A O 1
ATOM 684 N N . SER A 1 89 ? -7.931 -6.473 16.130 1.00 53.22 89 SER A N 1
ATOM 685 C CA . SER A 1 89 ? -8.202 -7.822 16.650 1.00 53.22 89 SER A CA 1
ATOM 686 C C . SER A 1 89 ? -7.578 -8.083 18.021 1.00 53.22 89 SER A C 1
ATOM 688 O O . SER A 1 89 ? -8.144 -8.836 18.807 1.00 53.22 89 SER A O 1
ATOM 690 N N . MET A 1 90 ? -6.434 -7.463 18.326 1.00 47.16 90 MET A N 1
ATOM 691 C CA . MET A 1 90 ? -5.810 -7.579 19.647 1.00 47.16 90 MET A CA 1
ATOM 692 C C . MET A 1 90 ? -6.558 -6.736 20.684 1.00 47.16 90 MET A C 1
ATOM 694 O O . MET A 1 90 ? -6.684 -7.170 21.819 1.00 47.16 90 MET A O 1
ATOM 698 N N . MET A 1 91 ? -7.148 -5.611 20.270 1.00 51.34 91 MET A N 1
ATOM 699 C CA . MET A 1 91 ? -8.031 -4.791 21.109 1.00 51.34 91 MET A CA 1
ATOM 700 C C . MET A 1 91 ? -9.432 -5.406 21.320 1.00 51.34 91 MET A C 1
ATOM 702 O O . MET A 1 91 ? -10.160 -4.968 22.205 1.00 51.34 91 MET A O 1
ATOM 706 N N . ASN A 1 92 ? -9.830 -6.405 20.519 1.00 50.41 92 ASN A N 1
ATOM 707 C CA . ASN A 1 92 ? -11.151 -7.056 20.583 1.00 50.41 92 ASN A CA 1
ATOM 708 C C . ASN A 1 92 ? -11.111 -8.488 21.165 1.00 50.41 92 ASN A C 1
ATOM 710 O O . ASN A 1 92 ? -12.128 -9.030 21.593 1.00 50.41 92 ASN A O 1
ATOM 714 N N . ASN A 1 93 ? -9.941 -9.132 21.221 1.00 48.78 93 ASN A N 1
ATOM 715 C CA . ASN A 1 93 ? -9.824 -10.468 21.819 1.00 48.78 93 ASN A CA 1
ATOM 716 C C . ASN A 1 93 ? -9.881 -10.459 23.362 1.00 48.78 93 ASN A C 1
ATOM 718 O O . ASN A 1 93 ? -9.927 -11.519 23.980 1.00 48.78 93 ASN A O 1
ATOM 722 N N . ASP A 1 94 ? -9.978 -9.281 23.975 1.00 53.03 94 ASP A N 1
ATOM 723 C CA . ASP A 1 94 ? -10.253 -9.113 25.403 1.00 53.03 94 ASP A CA 1
ATOM 724 C C . ASP A 1 94 ? -11.761 -9.034 25.694 1.00 53.03 94 ASP A C 1
ATOM 726 O O . ASP A 1 94 ? -12.181 -8.422 26.674 1.00 53.03 94 ASP A O 1
ATOM 730 N N . THR A 1 95 ? -12.602 -9.698 24.888 1.00 52.38 95 THR A N 1
ATOM 731 C CA . THR A 1 95 ? -14.020 -9.950 25.216 1.00 52.38 95 THR A CA 1
ATOM 732 C C . THR A 1 95 ? -14.155 -10.964 26.358 1.00 52.38 95 THR A C 1
ATOM 734 O O . THR A 1 95 ? -14.864 -11.966 26.300 1.00 52.38 95 THR A O 1
ATOM 737 N N . VAL A 1 96 ? -13.492 -10.661 27.466 1.00 54.16 96 VAL A N 1
ATOM 738 C CA . VAL A 1 96 ? -13.979 -10.950 28.802 1.00 54.16 96 VAL A CA 1
ATOM 739 C C . VAL A 1 96 ? -15.426 -10.429 28.838 1.00 54.16 96 VAL A C 1
ATOM 741 O O . VAL A 1 96 ? -15.659 -9.280 28.445 1.00 54.16 96 VAL A O 1
ATOM 744 N N . PRO A 1 97 ? -16.429 -11.245 29.219 1.00 47.53 97 PRO A N 1
ATOM 745 C CA . PRO A 1 97 ? -17.802 -10.766 29.303 1.00 47.53 97 PRO A CA 1
ATOM 746 C C . PRO A 1 97 ? -17.812 -9.466 30.111 1.00 47.53 97 PRO A C 1
ATOM 748 O O . PRO A 1 97 ? -17.127 -9.395 31.129 1.00 47.53 97 PRO A O 1
ATOM 751 N N . ILE A 1 98 ? -18.554 -8.444 29.666 1.00 49.03 98 ILE A N 1
ATOM 752 C CA . ILE A 1 98 ? -18.573 -7.092 30.272 1.00 49.03 98 ILE A CA 1
ATOM 753 C C . ILE A 1 98 ? -18.792 -7.149 31.800 1.00 49.03 98 ILE A C 1
ATOM 755 O O . ILE A 1 98 ? -18.349 -6.274 32.531 1.00 49.03 98 ILE A O 1
ATOM 759 N N . SER A 1 99 ? -19.400 -8.225 32.309 1.00 52.19 99 SER A N 1
ATOM 760 C CA . SER A 1 99 ? -19.564 -8.506 33.738 1.00 52.19 99 SER A CA 1
ATOM 761 C C . SER A 1 99 ? -18.299 -8.943 34.501 1.00 52.19 99 SER A C 1
ATOM 763 O O . SER A 1 99 ? -18.380 -9.148 35.706 1.00 52.19 99 SER A O 1
ATOM 765 N N . THR A 1 100 ? -17.169 -9.177 33.830 1.00 50.06 100 THR A N 1
ATOM 766 C CA . THR A 1 100 ? -15.934 -9.755 34.405 1.00 50.06 100 THR A CA 1
ATOM 767 C C . THR A 1 100 ? -14.669 -8.945 34.120 1.00 50.06 100 THR A C 1
ATOM 769 O O . THR A 1 100 ? -13.607 -9.303 34.624 1.00 50.06 100 THR A O 1
ATOM 772 N N . LEU A 1 101 ? -14.764 -7.848 33.362 1.00 48.22 101 LEU A N 1
ATOM 773 C CA . LEU A 1 101 ? -13.694 -6.857 33.316 1.00 48.22 101 LEU A CA 1
ATOM 774 C C . LEU A 1 101 ? -13.695 -6.119 34.657 1.00 48.22 101 LEU A C 1
ATOM 776 O O . LEU A 1 101 ? -14.702 -5.513 35.025 1.00 48.22 101 LEU A O 1
ATOM 780 N N . GLU A 1 102 ? -12.584 -6.174 35.396 1.00 57.41 102 GLU A N 1
ATOM 781 C CA . GLU A 1 102 ? -12.306 -5.131 36.384 1.00 57.41 102 GLU A CA 1
ATOM 782 C C . GLU A 1 102 ? -12.465 -3.792 35.657 1.00 57.41 102 GLU A C 1
ATOM 784 O O . GLU A 1 102 ? -11.965 -3.599 34.553 1.00 57.41 102 GLU A O 1
ATOM 789 N N . GLU A 1 103 ? -13.295 -2.912 36.193 1.00 57.03 103 GLU A N 1
ATOM 790 C CA . GLU A 1 103 ? -13.636 -1.655 35.545 1.00 57.03 103 GLU A CA 1
ATOM 791 C C . GLU A 1 103 ? -12.407 -0.732 35.587 1.00 57.03 103 GLU A C 1
ATOM 793 O O . GLU A 1 103 ? -12.186 -0.031 36.572 1.00 57.03 103 GLU A O 1
ATOM 798 N N . TRP A 1 104 ? -11.553 -0.787 34.563 1.00 57.94 104 TRP A N 1
ATOM 799 C CA . TRP A 1 104 ? -10.319 0.000 34.514 1.00 57.94 104 TRP A CA 1
ATOM 800 C C . TRP A 1 104 ? -10.601 1.448 34.088 1.00 57.94 104 TRP A C 1
ATOM 802 O O . TRP A 1 104 ? -11.352 1.686 33.137 1.00 57.94 104 TRP A O 1
ATOM 812 N N . GLU A 1 105 ? -9.963 2.411 34.760 1.00 53.03 105 GLU A N 1
ATOM 813 C CA . GLU A 1 105 ? -9.942 3.821 34.342 1.00 53.03 105 GLU A CA 1
ATOM 814 C C . GLU A 1 105 ? -9.343 3.915 32.924 1.00 53.03 105 GLU A C 1
ATOM 816 O O . GLU A 1 105 ? -8.172 3.601 32.705 1.00 53.03 105 GLU A O 1
ATOM 821 N N . GLY A 1 106 ? -10.154 4.304 31.937 1.00 62.06 106 GLY A N 1
ATOM 822 C CA . GLY A 1 106 ? -9.771 4.425 30.530 1.00 62.06 106 GLY A CA 1
ATOM 823 C C . GLY A 1 106 ? -10.650 3.677 29.523 1.00 62.06 106 GLY A C 1
ATOM 824 O O . GLY A 1 106 ? -10.453 3.867 28.320 1.00 62.06 106 GLY A O 1
ATOM 825 N N . MET A 1 107 ? -11.613 2.855 29.957 1.00 66.81 107 MET A N 1
ATOM 826 C CA . MET A 1 107 ? -12.544 2.196 29.030 1.00 66.81 107 MET A CA 1
ATOM 827 C C . MET A 1 107 ? -13.484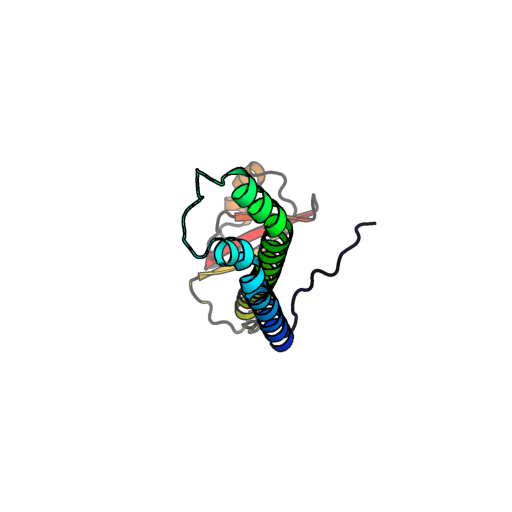 3.206 28.368 1.00 66.81 107 MET A C 1
ATOM 829 O O . MET A 1 107 ? -14.045 4.066 29.044 1.00 66.81 107 MET A O 1
ATOM 833 N N . ASN A 1 108 ? -13.695 3.063 27.055 1.00 78.75 108 ASN A N 1
ATOM 834 C CA . ASN A 1 108 ? -14.691 3.830 26.309 1.00 78.75 108 ASN A CA 1
ATOM 835 C C . ASN A 1 108 ? -15.861 2.918 25.913 1.00 78.75 108 ASN A C 1
ATOM 837 O O . ASN A 1 108 ? -15.638 1.837 25.370 1.00 78.75 108 ASN A O 1
ATOM 841 N N . MET A 1 109 ? -17.095 3.351 26.163 1.00 80.56 109 MET A N 1
ATOM 842 C CA . MET A 1 109 ? -18.320 2.619 25.822 1.00 80.56 109 MET A CA 1
ATOM 843 C C . MET A 1 109 ? -19.250 3.500 24.989 1.00 80.56 109 MET A C 1
ATOM 845 O O . MET A 1 109 ? -19.494 4.649 25.344 1.00 80.56 109 MET A O 1
ATOM 849 N N . ASP A 1 110 ? -19.820 2.947 23.919 1.00 85.75 110 ASP A N 1
ATOM 850 C CA . ASP A 1 110 ? -20.874 3.600 23.140 1.00 85.75 110 ASP A CA 1
ATOM 851 C C . ASP A 1 110 ? -22.255 3.118 23.611 1.00 85.75 110 ASP A C 1
ATOM 853 O O . ASP A 1 110 ? -22.518 1.916 23.652 1.00 85.75 110 ASP A O 1
ATOM 857 N N . VAL A 1 111 ? -23.150 4.051 23.939 1.00 83.06 111 VAL A N 1
ATOM 858 C CA . VAL A 1 111 ? -24.516 3.759 24.405 1.00 83.06 111 VAL A CA 1
ATOM 859 C C . VAL A 1 111 ? -25.533 4.274 23.393 1.00 83.06 111 VAL A C 1
ATOM 861 O O . VAL A 1 111 ? -25.440 5.411 22.927 1.00 83.06 111 VAL A O 1
ATOM 864 N N . GLU A 1 112 ? -26.517 3.442 23.054 1.00 85.56 112 GLU A N 1
ATOM 865 C CA . GLU A 1 112 ? -27.624 3.795 22.160 1.00 85.56 112 GLU A CA 1
ATOM 866 C C . GLU A 1 112 ? -28.620 4.741 22.847 1.00 85.56 112 GLU A C 1
ATOM 868 O O . GLU A 1 112 ? -29.136 4.439 23.922 1.00 85.56 112 GLU A O 1
ATOM 873 N N . VAL A 1 113 ? -28.922 5.884 22.217 1.00 85.94 113 VAL A N 1
ATOM 874 C CA . VAL A 1 113 ? -29.746 6.955 22.825 1.00 85.94 113 VAL A CA 1
ATOM 875 C C . VAL A 1 113 ? -30.922 7.417 21.956 1.00 85.94 113 VAL A C 1
ATOM 877 O O . VAL A 1 113 ? -31.527 8.469 22.189 1.00 85.94 113 VAL A O 1
ATOM 880 N N . GLY A 1 114 ? -31.271 6.628 20.940 1.00 87.94 114 GLY A N 1
ATOM 881 C CA . GLY A 1 114 ? -32.266 7.013 19.942 1.00 87.94 114 GLY A CA 1
ATOM 882 C C . GLY A 1 114 ? -31.730 8.063 18.961 1.00 87.94 114 GLY A C 1
ATOM 883 O O . GLY A 1 114 ? -30.524 8.304 18.905 1.00 87.94 114 GLY A O 1
ATOM 884 N N . PRO A 1 115 ? -32.593 8.666 18.129 1.00 89.81 115 PRO A N 1
ATOM 885 C CA . PRO A 1 115 ? -32.146 9.594 17.102 1.00 89.81 115 PRO A CA 1
ATOM 886 C C . PRO A 1 115 ? -31.674 10.915 17.722 1.00 89.81 115 PRO A C 1
ATOM 888 O O . PRO A 1 115 ? -32.392 11.537 18.510 1.00 89.81 115 PRO A O 1
ATOM 891 N N . ILE A 1 116 ? -30.478 11.345 17.319 1.00 89.69 116 ILE A N 1
ATOM 892 C CA . ILE A 1 116 ? -29.974 12.708 17.513 1.00 89.69 116 ILE A CA 1
ATOM 893 C C . ILE A 1 116 ? -30.102 13.439 16.178 1.00 89.69 116 ILE A C 1
ATOM 895 O O . ILE A 1 116 ? -29.570 12.987 15.160 1.00 89.69 116 ILE A O 1
ATOM 899 N N . TRP A 1 117 ? -30.818 14.562 16.174 1.00 86.94 117 TRP A N 1
ATOM 900 C CA . TRP A 1 117 ? -31.157 15.274 14.935 1.00 86.94 117 TRP A CA 1
ATOM 901 C C . TRP A 1 117 ? -30.105 16.304 14.517 1.00 86.94 117 TRP A C 1
ATOM 903 O O . TRP A 1 117 ? -29.975 16.603 13.330 1.00 86.94 117 TRP A O 1
ATOM 913 N N . SER A 1 118 ? -29.347 16.847 15.470 1.00 90.06 118 SER A N 1
ATOM 914 C CA . SER A 1 118 ? -28.290 17.830 15.221 1.00 90.06 118 SER A CA 1
ATOM 915 C C . SER A 1 118 ? -27.300 17.902 16.388 1.00 90.06 118 SER A C 1
ATOM 917 O O . SER A 1 118 ? -27.548 17.383 17.476 1.00 90.06 118 SER A O 1
ATOM 919 N N . HIS A 1 119 ? -26.174 18.590 16.180 1.00 88.94 119 HIS A N 1
ATOM 920 C CA . HIS A 1 119 ? -25.229 18.865 17.266 1.00 88.94 119 HIS A CA 1
ATOM 921 C C . HIS A 1 119 ? -25.847 19.749 18.367 1.00 88.94 119 HIS A C 1
ATOM 923 O O . HIS A 1 119 ? -25.518 19.589 19.537 1.00 88.94 119 HIS A O 1
ATOM 929 N N . GLU A 1 120 ? -26.781 20.639 18.026 1.00 88.44 120 GLU A N 1
ATOM 930 C CA . GLU A 1 120 ? -27.508 21.449 19.015 1.00 88.44 120 GLU A CA 1
ATOM 931 C C . GLU A 1 120 ? -28.472 20.600 19.856 1.00 88.44 120 GLU A C 1
ATOM 933 O O . GLU A 1 120 ? -28.516 20.753 21.075 1.00 88.44 120 GLU A O 1
ATOM 938 N N . ASP A 1 121 ? -29.189 19.661 19.228 1.00 87.31 121 ASP A N 1
ATOM 939 C CA . ASP A 1 121 ? -30.054 18.690 19.914 1.00 87.31 121 ASP A CA 1
ATOM 940 C C . ASP A 1 121 ? -29.248 17.853 20.920 1.00 87.31 121 ASP A C 1
ATOM 942 O O . ASP A 1 121 ? -29.640 17.693 22.078 1.00 87.31 121 ASP A O 1
ATOM 946 N N . TYR A 1 122 ? -28.049 17.422 20.516 1.00 87.62 122 TYR A N 1
ATOM 947 C CA . TYR A 1 122 ? -27.099 16.764 21.409 1.00 87.62 122 TYR A CA 1
ATOM 948 C C . TYR A 1 122 ? -26.738 17.635 22.624 1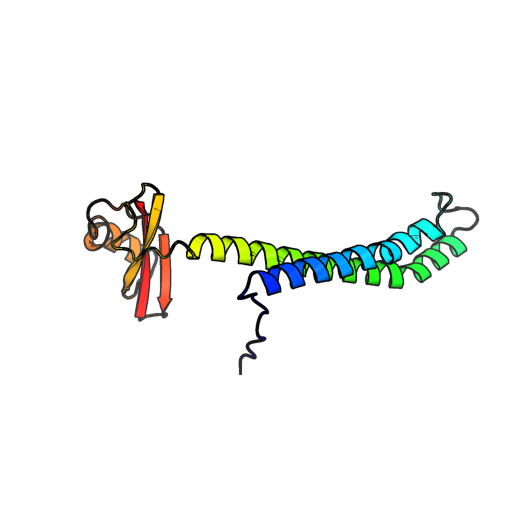.00 87.62 122 TYR A C 1
ATOM 950 O O . TYR A 1 122 ? -26.823 17.163 23.755 1.00 87.62 122 TYR A O 1
ATOM 958 N N . LEU A 1 123 ? -26.376 18.909 22.430 1.00 86.75 123 LEU A N 1
ATOM 959 C CA . LEU A 1 123 ? -25.976 19.802 23.529 1.00 86.75 123 LEU A CA 1
ATOM 960 C C . LEU A 1 123 ? -27.100 20.057 24.543 1.00 86.75 123 LEU A C 1
ATOM 962 O O . LEU A 1 123 ? -26.820 20.215 25.729 1.00 86.75 123 LEU A O 1
ATOM 966 N N . ILE A 1 124 ? -28.357 20.082 24.099 1.00 86.94 124 ILE A N 1
ATOM 967 C CA . ILE A 1 124 ? -29.522 20.280 24.975 1.00 86.94 124 ILE A CA 1
ATOM 968 C C . ILE A 1 124 ? -29.802 19.023 25.808 1.00 86.94 124 ILE A C 1
ATOM 970 O O . ILE A 1 124 ? -30.196 19.116 26.976 1.00 86.94 124 ILE A O 1
ATOM 974 N N . ARG A 1 125 ? -29.620 17.843 25.207 1.00 85.62 125 ARG A N 1
ATOM 975 C CA . ARG A 1 125 ? -29.966 16.553 25.816 1.00 85.62 125 ARG A CA 1
ATOM 976 C C . ARG A 1 125 ? -28.828 15.953 26.632 1.00 85.62 125 ARG A C 1
ATOM 978 O O . ARG A 1 125 ? -29.113 15.279 27.617 1.00 85.62 125 ARG A O 1
ATOM 985 N N . LYS A 1 126 ? -27.564 16.256 26.312 1.00 84.75 126 LYS A N 1
ATOM 986 C CA . LYS A 1 126 ? -26.392 15.663 26.980 1.00 84.75 126 LYS A CA 1
ATOM 987 C C . LYS A 1 126 ? -26.430 15.816 28.498 1.00 84.75 126 LYS A C 1
ATOM 989 O O . LYS A 1 126 ? -26.239 14.837 29.208 1.00 84.75 126 LYS A O 1
ATOM 994 N N . ASP A 1 127 ? -26.755 17.009 28.994 1.00 81.94 127 ASP A N 1
ATOM 995 C CA . ASP A 1 127 ? -26.724 17.300 30.432 1.00 81.94 127 ASP A CA 1
ATOM 996 C C . ASP A 1 127 ? -27.980 16.787 31.145 1.00 81.94 127 ASP A C 1
ATOM 998 O O . ASP A 1 127 ? -27.954 16.503 32.339 1.00 81.94 127 ASP A O 1
ATOM 1002 N N . ARG A 1 128 ? -29.086 16.650 30.405 1.00 82.38 128 ARG A N 1
ATOM 1003 C CA . ARG A 1 128 ? -30.387 16.235 30.937 1.00 82.38 128 ARG A CA 1
ATOM 1004 C C . ARG A 1 128 ? -30.552 14.719 30.978 1.00 82.38 128 ARG A C 1
ATOM 1006 O O . ARG A 1 128 ? -31.109 14.201 31.938 1.00 82.38 128 ARG A O 1
ATOM 1013 N N . GLU A 1 129 ? -30.137 14.035 29.919 1.00 81.38 129 GLU A N 1
ATOM 1014 C CA . GLU A 1 129 ? -30.437 12.619 29.691 1.00 81.38 129 GLU A CA 1
ATOM 1015 C C . GLU A 1 129 ? -29.219 11.722 29.913 1.00 81.38 129 GLU A C 1
ATOM 1017 O O . GLU A 1 129 ? -29.383 10.590 30.358 1.00 81.38 129 GLU A O 1
ATOM 1022 N N . TRP A 1 130 ? -28.006 12.205 29.623 1.00 83.75 130 TRP A N 1
ATOM 1023 C CA . TRP A 1 130 ? -26.842 11.327 29.451 1.00 83.75 130 TRP A CA 1
ATOM 1024 C C . TRP A 1 130 ? -25.729 11.553 30.471 1.00 83.75 130 TRP A C 1
ATOM 1026 O O . TRP A 1 130 ? -25.052 10.591 30.822 1.00 83.75 130 TRP A O 1
ATOM 1036 N N . ALA A 1 131 ? -25.571 12.765 31.007 1.00 76.56 131 ALA A N 1
ATOM 1037 C CA . ALA A 1 131 ? -24.474 13.121 31.911 1.00 76.56 131 ALA A CA 1
ATOM 1038 C C . ALA A 1 131 ? -24.382 12.252 33.178 1.00 76.56 131 ALA A C 1
ATOM 1040 O O . ALA A 1 131 ? -23.295 12.086 33.709 1.00 76.56 131 ALA A O 1
ATOM 1041 N N . ASN A 1 132 ? -25.499 11.682 33.641 1.00 74.38 132 ASN A N 1
ATOM 1042 C CA . ASN A 1 132 ? -25.543 10.784 34.803 1.00 74.38 132 ASN A CA 1
ATOM 1043 C C . ASN A 1 132 ? -26.309 9.485 34.510 1.00 74.38 132 ASN A C 1
ATOM 1045 O O . ASN A 1 132 ? -26.850 8.867 35.426 1.00 74.38 132 ASN A O 1
ATOM 1049 N N . ALA A 1 133 ? -26.416 9.086 33.238 1.00 76.62 133 ALA A N 1
ATOM 1050 C CA . ALA A 1 133 ? -27.148 7.869 32.879 1.00 76.62 133 ALA A CA 1
ATOM 1051 C C . ALA A 1 133 ? -26.488 6.607 33.459 1.00 76.62 133 ALA A C 1
ATOM 1053 O O . ALA A 1 133 ? -27.178 5.633 33.756 1.00 76.62 133 ALA A O 1
ATOM 1054 N N . ILE A 1 134 ? -25.163 6.639 33.640 1.00 75.88 134 ILE A N 1
ATOM 1055 C CA . ILE A 1 134 ? -24.370 5.526 34.158 1.00 75.88 134 ILE A CA 1
ATOM 1056 C C . ILE A 1 134 ? -23.523 6.039 35.335 1.00 75.88 134 ILE A C 1
ATOM 1058 O O . ILE A 1 134 ? -22.690 6.926 35.144 1.00 75.88 134 ILE A O 1
ATOM 1062 N N . PRO A 1 135 ? -23.721 5.520 36.561 1.00 74.38 135 PRO A N 1
ATOM 1063 C CA . PRO A 1 135 ? -22.933 5.929 37.719 1.00 74.38 135 PRO A CA 1
ATOM 1064 C C . PRO A 1 135 ? -21.444 5.615 37.524 1.00 74.38 135 PRO A C 1
ATOM 1066 O O . PRO A 1 135 ? -21.083 4.466 37.284 1.00 74.38 135 PRO A O 1
ATOM 1069 N N . GLY A 1 136 ? -20.579 6.622 37.666 1.00 74.62 136 GLY A N 1
ATOM 1070 C CA . GLY A 1 136 ? -19.122 6.455 37.578 1.00 74.62 136 GLY A CA 1
ATOM 1071 C C . GLY A 1 136 ? -18.534 6.493 36.165 1.00 74.62 136 GLY A C 1
ATOM 1072 O O . GLY A 1 136 ? -17.367 6.154 36.018 1.00 74.62 136 GLY A O 1
ATOM 1073 N N . TRP A 1 137 ? -19.312 6.898 35.157 1.00 77.31 137 TRP A N 1
ATOM 1074 C CA . TRP A 1 137 ? -18.851 7.096 33.781 1.00 77.31 137 TRP A CA 1
ATOM 1075 C C . TRP A 1 137 ? -19.080 8.547 33.350 1.00 77.31 137 TRP A C 1
ATOM 1077 O O . TRP A 1 137 ? -20.168 9.093 33.531 1.00 77.31 137 TRP A O 1
ATOM 1087 N N . GLU A 1 138 ? -18.069 9.164 32.747 1.00 83.44 138 GLU A N 1
ATOM 1088 C CA . GLU A 1 138 ? -18.118 10.524 32.218 1.00 83.44 138 GLU A CA 1
ATOM 1089 C C . GLU A 1 138 ? -18.467 10.525 30.727 1.00 83.44 138 GLU A C 1
ATOM 1091 O O . GLU A 1 138 ? -17.948 9.743 29.930 1.00 83.44 138 GLU A O 1
ATOM 1096 N N . LEU A 1 139 ? -19.349 11.433 30.315 1.00 83.94 139 LEU A N 1
ATOM 1097 C CA . LEU A 1 139 ? -19.697 11.589 28.906 1.00 83.94 139 LEU A CA 1
ATOM 1098 C C . LEU A 1 139 ? -18.529 12.237 28.143 1.00 83.94 139 LEU A C 1
ATOM 1100 O O . LEU A 1 139 ? -18.114 13.351 28.453 1.00 83.94 139 LEU A O 1
ATOM 1104 N N . THR A 1 140 ? -18.041 11.581 27.090 1.00 82.81 140 THR A N 1
ATOM 1105 C CA . THR A 1 140 ? -16.861 12.030 26.319 1.00 82.81 140 THR A CA 1
ATOM 1106 C C . THR A 1 140 ? -17.103 13.274 25.465 1.00 82.81 140 THR A C 1
ATOM 1108 O O . THR A 1 140 ? -16.156 13.914 25.012 1.00 82.81 140 THR A O 1
ATOM 1111 N N . GLY A 1 141 ? -18.365 13.604 25.176 1.00 83.31 141 GLY A N 1
ATOM 1112 C CA . GLY A 1 141 ? -18.710 14.645 24.206 1.00 83.31 141 GLY A CA 1
ATOM 1113 C C . GLY A 1 141 ? -18.818 14.144 22.760 1.00 83.31 141 GLY A C 1
ATOM 1114 O O . GLY A 1 141 ? -19.301 14.886 21.905 1.00 83.31 141 GLY A O 1
ATOM 1115 N N . GLN A 1 142 ? -18.393 12.910 22.479 1.00 83.94 142 GLN A N 1
ATOM 1116 C CA . GLN A 1 142 ? -18.442 12.320 21.144 1.00 83.94 142 GLN A CA 1
ATOM 1117 C C . GLN A 1 142 ? -19.773 11.601 20.910 1.00 83.94 142 GLN A C 1
ATOM 1119 O O . GLN A 1 142 ? -20.263 10.865 21.767 1.00 83.94 142 GLN A O 1
ATOM 1124 N N . TRP A 1 143 ? -20.351 11.794 19.726 1.00 89.06 143 TRP A N 1
ATOM 1125 C CA . TRP A 1 143 ? -21.559 11.097 19.295 1.00 89.06 143 TRP A CA 1
ATOM 1126 C C . TRP A 1 143 ? -21.522 10.833 17.792 1.00 89.06 143 TRP A C 1
ATOM 1128 O O . TRP A 1 143 ? -20.865 11.552 17.035 1.00 89.06 143 TRP A O 1
ATOM 1138 N N . ARG A 1 144 ? -22.237 9.797 17.349 1.00 89.00 144 ARG A N 1
ATOM 1139 C CA . ARG A 1 144 ? -22.404 9.491 15.923 1.00 89.00 144 ARG A CA 1
ATOM 1140 C C . ARG A 1 144 ? -23.750 8.839 15.641 1.00 89.00 144 ARG A C 1
ATOM 1142 O O . ARG A 1 144 ? -24.293 8.117 16.472 1.00 89.00 144 ARG A O 1
ATOM 1149 N N . THR A 1 145 ? -24.283 9.069 14.448 1.00 88.62 145 THR A N 1
ATOM 1150 C CA . THR A 1 145 ? -25.517 8.421 13.989 1.00 88.62 145 THR A CA 1
ATOM 1151 C C . THR A 1 145 ? -25.186 7.076 13.359 1.00 88.62 145 THR A C 1
ATOM 1153 O O . THR A 1 145 ? -24.461 7.024 12.369 1.00 88.62 145 THR A O 1
ATOM 1156 N N . THR A 1 146 ? -25.719 5.992 13.926 1.00 87.88 146 THR A N 1
ATOM 1157 C CA . THR A 1 146 ? -25.547 4.631 13.394 1.00 87.88 146 THR A CA 1
ATOM 1158 C C . THR A 1 146 ? -26.624 4.313 12.365 1.00 87.88 146 THR A C 1
ATOM 1160 O O . THR A 1 146 ? -26.320 3.816 11.283 1.00 87.88 146 THR A O 1
ATOM 1163 N N . VAL A 1 147 ? -27.881 4.664 12.661 1.00 87.88 147 VAL A N 1
ATOM 1164 C CA . VAL A 1 147 ? -29.021 4.478 11.758 1.00 87.88 147 VAL A CA 1
ATOM 1165 C C . VAL A 1 147 ? -29.698 5.829 11.511 1.00 87.88 147 VAL A C 1
ATOM 1167 O O . VAL A 1 147 ? -30.338 6.365 12.423 1.00 87.88 147 VAL A O 1
ATOM 1170 N N . PRO A 1 148 ? -29.610 6.384 10.286 1.00 83.56 148 PRO A N 1
ATOM 1171 C CA . PRO A 1 148 ? -30.193 7.682 9.959 1.00 83.56 148 PRO A CA 1
ATOM 1172 C C . PRO A 1 148 ? -31.670 7.785 10.358 1.00 83.56 148 PRO A C 1
ATOM 1174 O O . PRO A 1 148 ? -32.491 6.954 9.968 1.00 83.56 148 PRO A O 1
ATOM 1177 N N . GLY A 1 149 ? -32.002 8.801 11.160 1.00 86.44 149 GLY A N 1
ATOM 1178 C CA . GLY A 1 149 ? -33.368 9.076 11.622 1.00 86.44 149 GLY A CA 1
ATOM 1179 C C . GLY A 1 149 ? -33.953 8.062 12.611 1.00 86.44 149 GLY A C 1
ATOM 1180 O O . GLY A 1 149 ? -35.140 8.152 12.917 1.00 86.44 149 GLY A O 1
ATOM 1181 N N . LYS A 1 150 ? -33.163 7.095 13.103 1.00 86.94 150 LYS A N 1
ATOM 1182 C CA . LYS A 1 150 ? -33.630 6.078 14.061 1.00 86.94 150 LYS A CA 1
ATOM 1183 C C . LYS A 1 150 ? -32.735 5.921 15.283 1.00 86.94 150 LYS A C 1
ATOM 1185 O O . LYS A 1 150 ? -33.270 5.780 16.376 1.00 86.94 150 LYS A O 1
ATOM 1190 N N . MET A 1 151 ? -31.413 5.907 15.109 1.00 89.00 151 MET A N 1
ATOM 1191 C CA . MET A 1 151 ? -30.489 5.580 16.192 1.00 89.00 151 MET A CA 1
ATOM 1192 C C . MET A 1 151 ? -29.170 6.338 16.078 1.00 89.00 151 MET A C 1
ATOM 1194 O O . MET A 1 151 ? -28.537 6.372 15.018 1.00 89.00 151 MET A O 1
ATOM 1198 N N . SER A 1 152 ? -28.744 6.887 17.205 1.00 90.88 152 SER A N 1
ATOM 1199 C CA . SER A 1 152 ? -27.441 7.491 17.420 1.00 90.88 152 SER A CA 1
ATOM 1200 C C . SER A 1 152 ? -26.838 6.928 18.705 1.00 90.88 152 SER A C 1
ATOM 1202 O O . SER A 1 152 ? -27.553 6.441 19.584 1.00 90.88 152 SER A O 1
ATOM 1204 N N . VAL A 1 153 ? -25.513 6.979 18.789 1.00 89.62 153 VAL A N 1
ATOM 1205 C CA . VAL A 1 153 ? -24.744 6.536 19.952 1.00 89.62 153 VAL A CA 1
ATOM 1206 C C . VAL A 1 153 ? -23.961 7.698 20.542 1.00 89.62 153 VAL A C 1
ATOM 1208 O O . VAL A 1 153 ? -23.510 8.581 19.803 1.00 89.62 153 VAL A O 1
ATOM 1211 N N . VAL A 1 154 ? -23.798 7.681 21.862 1.00 89.75 154 VAL A N 1
ATOM 1212 C CA . VAL A 1 154 ? -22.964 8.627 22.614 1.00 89.75 154 VAL A CA 1
ATOM 1213 C C . VAL A 1 154 ? -21.871 7.870 23.357 1.00 89.75 154 VAL A C 1
ATOM 1215 O O . VAL A 1 154 ? -22.113 6.780 23.876 1.00 89.75 154 VAL A O 1
ATOM 1218 N N . GLY A 1 155 ? -20.671 8.445 23.381 1.00 86.31 155 GLY A N 1
ATOM 1219 C CA . GLY A 1 155 ? -19.505 7.832 24.006 1.00 86.31 155 GLY A CA 1
ATOM 1220 C C . GLY A 1 155 ? -19.373 8.210 25.477 1.00 86.31 155 GLY A C 1
ATOM 1221 O O . GLY A 1 155 ? -19.417 9.394 25.829 1.00 86.31 155 GLY A O 1
ATOM 1222 N N . TYR A 1 156 ? -19.118 7.220 26.317 1.00 84.12 156 TYR A N 1
ATOM 1223 C CA . TYR A 1 156 ? -18.773 7.350 27.726 1.00 84.12 156 TYR A CA 1
ATOM 1224 C C . TYR A 1 156 ? -17.352 6.876 27.972 1.00 84.12 156 TYR A C 1
ATOM 1226 O O . TYR A 1 156 ? -16.864 5.994 27.269 1.00 84.12 156 TYR A O 1
ATOM 1234 N N . LYS A 1 157 ? -16.715 7.441 28.990 1.00 82.25 157 LYS A N 1
ATOM 1235 C CA . LYS A 1 157 ? -15.392 7.067 29.464 1.00 82.25 157 LYS A CA 1
ATOM 1236 C C . LYS A 1 157 ? -15.437 6.829 30.968 1.00 82.25 157 LYS A C 1
ATOM 1238 O O . LYS A 1 157 ? -16.073 7.606 31.676 1.00 82.25 157 LYS A O 1
ATOM 1243 N N . LYS A 1 158 ? -14.764 5.785 31.438 1.00 74.50 158 LYS A N 1
ATOM 1244 C CA . LYS A 1 158 ? -14.472 5.603 32.861 1.00 74.50 158 LYS A CA 1
ATOM 1245 C C . LYS A 1 158 ? -13.100 6.152 33.231 1.00 74.50 158 LYS A C 1
ATOM 1247 O O . LYS A 1 158 ? -12.186 6.053 32.380 1.00 74.50 158 LYS A O 1
#

Secondary structure (DSSP, 8-state):
-----------SHHHHHHHHHHHHHHHHHHHHHHH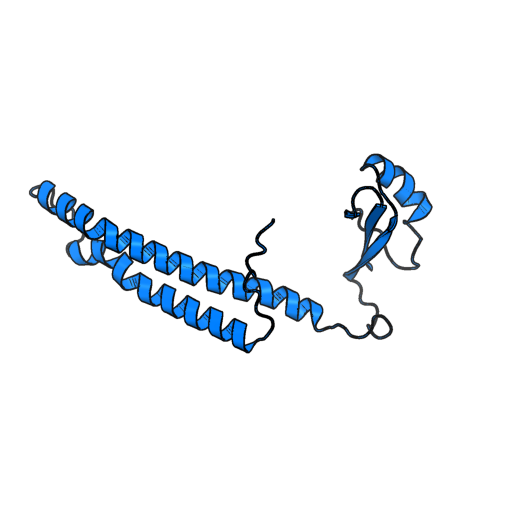HHHHHTTTSS--GGGHHHHHHHHHHHHHHHHHHHHHHHHHHHHHHHHHHHHHHHHHHTT---TTTS---TT-EEEEE-S----HHHHHHHIIIIITTSSTT-EEEEEEEEEETTTEEEEEEE-

Sequence (158 aa):
MVNTQSDFIPESPVEKFGMILVGLFFFCFGLPFTMVPFMLLSSGAFDIDYLGVSIFMLAFASPFFLAGIGMNFMGLRMISRAIITSEDSMMNNDTVPISTLEEWEGMNMDVEVGPIWSHEDYLIRKDREWANAIPGWELTGQWRTTVPGKMSVVGYKK

Foldseek 3Di:
DPPPPVPPQDPDPVVLVVLLVVLVVLQVVLVVLLCQLVVVVVVVDCPPVPNVVNVVSNVVSVVSNVSSVVSNVSSVVSNVSSVVSVVVVVVVVPPPPPVPPPQDQWDKDKDKDWDDPDLVSCVVCCVPPPCPVDPPKGFPSDKDAPDPNTIIITMIGD